Protein AF-A0AAF0ZXJ7-F1 (afdb_monomer_lite)

Sequence (71 aa):
MCQSTSESINHLMLHCPITDMLWKIFISLIDIVWTMARKIIEVLLSWEKASTRLTQKDGWRFVPACIWWTI

Organism: Solanum verrucosum (NCBI:txid315347)

Radius of gyration: 12.11 Å; chains: 1; bounding box: 24×20×38 Å

Structure (mmCIF, N/CA/C/O backbone):
data_AF-A0AAF0ZXJ7-F1
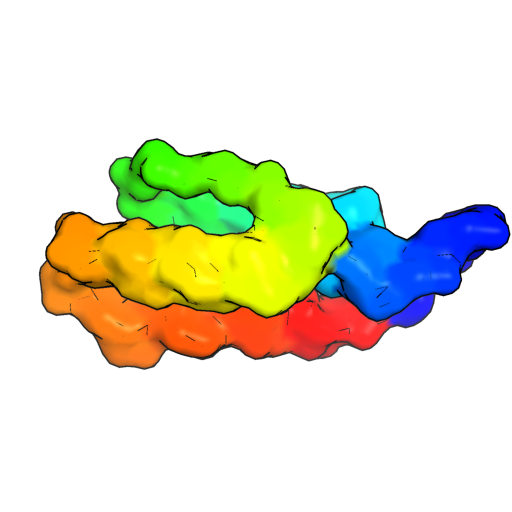#
_entry.id   AF-A0AAF0ZXJ7-F1
#
loop_
_atom_site.group_PDB
_atom_site.id
_atom_site.type_symbol
_atom_site.label_atom_id
_atom_site.label_alt_id
_atom_site.label_comp_id
_atom_site.label_asym_id
_atom_site.label_entity_id
_atom_site.label_seq_id
_atom_site.pdbx_PDB_ins_code
_atom_site.Cartn_x
_atom_site.Cartn_y
_atom_site.Cartn_z
_atom_site.occupancy
_atom_site.B_iso_or_equiv
_atom_site.auth_seq_id
_atom_site.auth_comp_id
_atom_site.auth_asym_id
_atom_site.auth_atom_id
_atom_site.pdbx_PDB_model_num
ATOM 1 N N . MET A 1 1 ? 12.096 -5.007 -10.794 1.00 74.19 1 MET A N 1
ATOM 2 C CA . MET A 1 1 ? 11.523 -4.553 -12.093 1.00 74.19 1 MET A CA 1
ATOM 3 C C . MET A 1 1 ? 10.632 -5.648 -12.669 1.00 74.19 1 MET A C 1
ATOM 5 O O . MET A 1 1 ? 10.957 -6.817 -12.494 1.00 74.19 1 MET A O 1
ATOM 9 N N . CYS A 1 2 ? 9.521 -5.302 -13.325 1.00 83.81 2 CYS A N 1
ATOM 10 C CA . CYS A 1 2 ? 8.504 -6.260 -13.785 1.00 83.81 2 CYS A CA 1
ATOM 11 C C . CYS A 1 2 ? 8.501 -6.529 -15.298 1.00 83.81 2 CYS A C 1
ATOM 13 O O . CYS A 1 2 ? 7.585 -7.177 -15.798 1.00 83.81 2 CYS A O 1
ATOM 15 N N . GLN A 1 3 ? 9.519 -6.037 -16.006 1.00 83.81 3 GLN A N 1
ATOM 16 C CA . GLN A 1 3 ? 9.768 -6.220 -17.439 1.00 83.81 3 GLN A CA 1
ATOM 17 C C . GLN A 1 3 ? 8.620 -5.728 -18.334 1.00 83.81 3 GLN A C 1
ATOM 19 O O . GLN A 1 3 ? 8.401 -6.241 -19.429 1.00 83.81 3 GLN A O 1
ATOM 24 N N . SER A 1 4 ? 7.879 -4.719 -17.871 1.00 82.94 4 SER A N 1
ATOM 25 C CA . SER A 1 4 ? 6.822 -4.083 -18.660 1.00 82.94 4 SER A CA 1
ATOM 26 C C . SER A 1 4 ? 7.413 -3.035 -19.605 1.00 82.94 4 SER A C 1
ATOM 28 O O . SER A 1 4 ? 8.398 -2.374 -19.287 1.00 82.94 4 SER A O 1
ATOM 30 N N . THR A 1 5 ? 6.796 -2.820 -20.766 1.00 78.00 5 THR A N 1
ATOM 31 C CA . THR A 1 5 ? 7.261 -1.840 -21.766 1.00 78.00 5 THR A CA 1
ATOM 32 C C . THR A 1 5 ? 7.177 -0.387 -21.280 1.00 78.00 5 THR A C 1
ATOM 34 O O . THR A 1 5 ? 7.801 0.493 -21.867 1.00 78.00 5 THR A O 1
ATOM 37 N N . SER A 1 6 ? 6.406 -0.114 -20.220 1.00 78.81 6 SER A N 1
ATOM 38 C CA . SER A 1 6 ? 6.240 1.217 -19.623 1.00 78.81 6 SER A CA 1
ATOM 39 C C . SER A 1 6 ? 6.388 1.151 -18.102 1.00 78.81 6 SER A C 1
ATOM 41 O O . SER A 1 6 ? 5.425 1.272 -17.341 1.00 78.81 6 SER A O 1
ATOM 43 N N . GLU A 1 7 ? 7.617 0.930 -17.641 1.00 85.94 7 GLU A N 1
ATOM 44 C CA . GLU A 1 7 ? 7.928 1.016 -16.218 1.00 85.94 7 GLU A CA 1
ATOM 45 C C . GLU A 1 7 ? 8.052 2.477 -15.774 1.00 85.94 7 GLU A C 1
ATOM 47 O O . GLU A 1 7 ? 8.813 3.277 -16.309 1.00 85.94 7 GLU A O 1
ATOM 52 N N . SER A 1 8 ? 7.288 2.818 -14.745 1.00 91.00 8 SER A N 1
ATOM 53 C CA . SER A 1 8 ? 7.443 4.036 -13.958 1.00 91.00 8 SER A CA 1
ATOM 54 C C . SER A 1 8 ? 7.392 3.653 -12.487 1.00 91.00 8 SER A C 1
ATOM 56 O O . SER A 1 8 ? 6.899 2.576 -12.152 1.00 91.00 8 SER A O 1
ATOM 58 N N . ILE A 1 9 ? 7.836 4.536 -11.590 1.00 90.00 9 ILE A N 1
ATOM 59 C CA . ILE A 1 9 ? 7.760 4.269 -10.145 1.00 90.00 9 ILE A CA 1
ATOM 60 C C . ILE A 1 9 ? 6.306 3.968 -9.742 1.00 90.00 9 ILE A C 1
ATOM 62 O O . ILE A 1 9 ? 6.052 2.981 -9.064 1.00 90.00 9 ILE A O 1
ATOM 66 N N . ASN A 1 10 ? 5.332 4.742 -10.239 1.00 91.38 10 ASN A N 1
ATOM 67 C CA . ASN A 1 10 ? 3.914 4.473 -9.974 1.00 91.38 10 ASN A CA 1
ATOM 68 C C . ASN A 1 10 ? 3.463 3.118 -10.543 1.00 91.38 10 ASN A C 1
ATOM 70 O O . ASN A 1 10 ? 2.723 2.405 -9.876 1.00 91.38 10 ASN A O 1
ATOM 74 N N . HIS A 1 11 ? 3.923 2.735 -11.740 1.00 90.94 11 HIS A N 1
ATOM 75 C CA . HIS A 1 11 ? 3.617 1.413 -12.286 1.00 90.94 11 HIS A CA 1
ATOM 76 C C . HIS A 1 11 ? 4.191 0.306 -11.400 1.00 90.94 11 HIS A C 1
ATOM 78 O O . HIS A 1 11 ? 3.436 -0.523 -10.914 1.00 90.94 11 HIS A O 1
ATOM 84 N N . LEU A 1 12 ? 5.494 0.325 -11.125 1.00 91.56 12 LEU A N 1
ATOM 85 C CA . LEU A 1 12 ? 6.167 -0.700 -10.328 1.00 91.56 12 LEU A CA 1
ATOM 86 C C . LEU A 1 12 ? 5.543 -0.843 -8.935 1.00 91.56 12 LEU A C 1
ATOM 88 O O . LEU A 1 12 ? 5.257 -1.946 -8.491 1.00 91.56 12 LEU A O 1
ATOM 92 N N . MET A 1 13 ? 5.264 0.270 -8.267 1.00 91.31 13 MET A N 1
ATOM 93 C CA . MET A 1 13 ? 4.822 0.267 -6.872 1.00 91.31 13 MET A CA 1
ATOM 94 C C . MET A 1 13 ? 3.324 -0.031 -6.697 1.00 91.31 13 MET A C 1
ATOM 96 O O . MET A 1 13 ? 2.914 -0.462 -5.616 1.00 91.31 13 MET A O 1
ATOM 100 N N . LEU A 1 14 ? 2.499 0.215 -7.723 1.00 91.56 14 LEU A N 1
ATOM 101 C CA . LEU A 1 14 ? 1.033 0.154 -7.607 1.00 91.56 14 LEU A CA 1
ATOM 102 C C . LEU A 1 14 ? 0.354 -0.785 -8.608 1.00 91.56 14 LEU A C 1
ATOM 104 O O . LEU A 1 14 ? -0.670 -1.374 -8.283 1.00 91.56 14 LEU A O 1
ATOM 108 N N . HIS A 1 15 ? 0.868 -0.869 -9.834 1.00 90.00 15 HIS A N 1
ATOM 109 C CA . HIS A 1 15 ? 0.166 -1.475 -10.973 1.00 90.00 15 HIS A CA 1
ATOM 110 C C . HIS A 1 15 ? 0.914 -2.647 -11.610 1.00 90.00 15 HIS A C 1
ATOM 112 O O . HIS A 1 15 ? 0.380 -3.285 -12.517 1.00 90.00 15 HIS A O 1
ATOM 118 N N . CYS A 1 16 ? 2.143 -2.931 -11.179 1.00 91.56 16 CYS A N 1
ATOM 119 C CA . CYS A 1 16 ? 2.826 -4.144 -11.580 1.00 91.56 16 CYS A CA 1
ATOM 120 C C . CYS A 1 16 ? 1.984 -5.340 -11.101 1.00 91.56 16 CYS A C 1
ATOM 122 O O . CYS A 1 16 ? 1.483 -5.308 -9.977 1.00 91.56 16 CYS A O 1
ATOM 124 N N . PRO A 1 17 ? 1.848 -6.411 -11.906 1.00 90.69 17 PRO A N 1
ATOM 125 C CA . PRO A 1 17 ? 1.060 -7.582 -11.524 1.00 90.69 17 PRO A CA 1
ATOM 126 C C . PRO A 1 17 ? 1.394 -8.146 -10.134 1.00 90.69 17 PRO A C 1
ATOM 128 O O . PRO A 1 17 ? 0.492 -8.569 -9.417 1.00 90.69 17 PRO A O 1
ATOM 131 N N . ILE A 1 18 ? 2.672 -8.113 -9.736 1.00 91.00 18 ILE A N 1
ATOM 132 C CA . ILE A 1 18 ? 3.129 -8.600 -8.427 1.00 91.00 18 ILE A CA 1
ATOM 133 C C . ILE A 1 18 ? 2.641 -7.676 -7.304 1.00 91.00 18 ILE A C 1
ATOM 135 O O . ILE A 1 18 ? 2.001 -8.140 -6.362 1.00 91.00 18 ILE A O 1
ATOM 139 N N . THR A 1 19 ? 2.896 -6.368 -7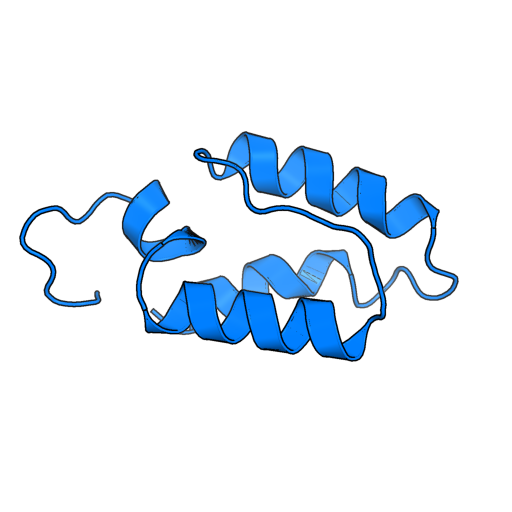.397 1.00 92.88 19 THR A N 1
ATOM 140 C CA . THR A 1 19 ? 2.479 -5.414 -6.358 1.00 92.88 19 THR A CA 1
ATOM 141 C C . THR A 1 19 ? 0.964 -5.268 -6.286 1.00 92.88 19 THR A C 1
ATOM 143 O O . THR A 1 19 ? 0.424 -5.261 -5.184 1.00 92.88 19 THR A O 1
ATOM 146 N N . ASP A 1 20 ? 0.259 -5.231 -7.419 1.00 91.75 20 ASP A N 1
ATOM 147 C CA . ASP A 1 20 ? -1.210 -5.204 -7.473 1.00 91.75 20 ASP A CA 1
ATOM 148 C C . ASP A 1 20 ? -1.829 -6.439 -6.792 1.00 91.75 20 ASP A C 1
ATOM 150 O O . ASP A 1 20 ? -2.768 -6.313 -6.002 1.00 91.75 20 ASP A O 1
ATOM 154 N N . MET A 1 21 ? -1.262 -7.630 -7.019 1.00 93.38 21 MET A N 1
ATOM 155 C CA . MET A 1 21 ? -1.682 -8.853 -6.330 1.00 93.38 21 MET A CA 1
ATOM 156 C C . MET A 1 21 ? -1.449 -8.765 -4.819 1.00 93.38 21 MET A C 1
ATOM 158 O O . MET A 1 21 ? -2.349 -9.090 -4.044 1.00 93.38 21 MET A O 1
ATOM 162 N N . LEU A 1 22 ? -0.274 -8.300 -4.384 1.00 93.75 22 LEU A N 1
ATOM 163 C CA . LEU A 1 22 ? 0.035 -8.147 -2.961 1.00 93.75 22 LEU A CA 1
ATOM 164 C C . LEU A 1 22 ? -0.920 -7.165 -2.278 1.00 93.75 22 LEU A C 1
ATOM 166 O O . LEU A 1 22 ? -1.460 -7.479 -1.218 1.00 93.75 22 LEU A O 1
ATOM 170 N N . TRP A 1 23 ? -1.198 -6.018 -2.902 1.00 92.75 23 TRP A N 1
ATOM 171 C CA . TRP A 1 23 ? -2.183 -5.061 -2.398 1.00 92.75 23 TRP A CA 1
ATOM 172 C C . TRP A 1 23 ? -3.555 -5.706 -2.207 1.00 92.75 23 TRP A C 1
ATOM 174 O O . TRP A 1 23 ? -4.141 -5.579 -1.133 1.00 92.75 23 TRP A O 1
ATOM 184 N N . LYS A 1 24 ? -4.048 -6.450 -3.204 1.00 91.50 24 LYS A N 1
ATOM 185 C CA . LYS A 1 24 ? -5.330 -7.167 -3.115 1.00 91.50 24 LYS A CA 1
ATOM 186 C C . LYS A 1 24 ? -5.355 -8.173 -1.965 1.00 91.50 24 LYS A C 1
ATOM 188 O O . LYS A 1 24 ? -6.347 -8.221 -1.241 1.00 91.50 24 LYS A O 1
ATOM 193 N N . ILE A 1 25 ? -4.269 -8.922 -1.758 1.00 91.44 25 ILE A N 1
ATOM 194 C CA . ILE A 1 25 ? -4.140 -9.856 -0.631 1.00 91.44 25 ILE A CA 1
ATOM 195 C C . ILE A 1 25 ? -4.251 -9.097 0.696 1.00 91.44 25 ILE A C 1
ATOM 197 O O . ILE A 1 25 ? -5.118 -9.424 1.502 1.00 91.44 25 ILE A O 1
ATOM 201 N N . PHE A 1 26 ? -3.453 -8.047 0.911 1.00 89.44 26 PHE A N 1
ATOM 202 C CA . PHE A 1 26 ? -3.492 -7.276 2.160 1.00 89.44 26 PHE A CA 1
ATOM 203 C C . PHE A 1 26 ? -4.861 -6.647 2.434 1.00 89.44 26 PHE A C 1
ATOM 205 O O . PHE A 1 26 ? -5.347 -6.714 3.559 1.00 89.44 26 PHE A O 1
ATOM 212 N N . ILE A 1 27 ? -5.512 -6.078 1.418 1.00 88.31 27 ILE A N 1
ATOM 213 C CA . ILE A 1 27 ? -6.856 -5.498 1.561 1.00 88.31 27 ILE A CA 1
ATOM 214 C C . ILE A 1 27 ? -7.866 -6.581 1.954 1.00 88.31 27 ILE A C 1
ATOM 216 O O . ILE A 1 27 ? -8.655 -6.366 2.870 1.00 88.31 27 ILE A O 1
ATOM 220 N N . SER A 1 28 ? -7.807 -7.753 1.307 1.00 88.50 28 SER A N 1
ATOM 221 C CA . SER A 1 28 ? -8.702 -8.879 1.605 1.00 88.50 28 SER A CA 1
ATOM 222 C C . SER A 1 28 ? -8.521 -9.437 3.018 1.00 88.50 28 SER A C 1
ATOM 224 O O . SER A 1 28 ? -9.480 -9.917 3.611 1.00 88.50 28 SER A O 1
ATOM 226 N N . LEU A 1 29 ? -7.309 -9.338 3.575 1.00 87.12 29 LEU A N 1
ATOM 227 C CA . LEU A 1 29 ? -7.004 -9.795 4.930 1.00 87.12 29 LEU A CA 1
ATOM 228 C C . LEU A 1 29 ? -7.526 -8.845 6.013 1.00 87.12 29 LEU A C 1
ATOM 230 O O . LEU A 1 29 ? -7.762 -9.288 7.134 1.00 87.12 29 LEU A O 1
ATOM 234 N N . ILE A 1 30 ? -7.659 -7.551 5.709 1.00 80.62 30 ILE A N 1
ATOM 235 C CA . ILE A 1 30 ? -7.913 -6.512 6.722 1.00 80.62 30 ILE A CA 1
ATOM 236 C C . ILE A 1 30 ? -9.359 -5.968 6.647 1.00 80.62 30 ILE A C 1
ATOM 238 O O . ILE A 1 30 ? -9.715 -5.072 7.404 1.00 80.62 30 ILE A O 1
ATOM 242 N N . ASP A 1 31 ? -10.209 -6.533 5.780 1.00 79.94 31 ASP A N 1
ATOM 243 C CA . ASP A 1 31 ? -11.633 -6.180 5.592 1.00 79.94 31 ASP A CA 1
ATOM 244 C C . ASP A 1 31 ? -11.899 -4.660 5.575 1.00 79.94 31 ASP A C 1
ATOM 246 O O . ASP A 1 31 ? -12.808 -4.120 6.209 1.00 79.94 31 ASP A O 1
ATOM 250 N N . ILE A 1 32 ? -11.036 -3.934 4.859 1.00 83.06 32 ILE A N 1
ATOM 251 C CA . ILE A 1 32 ? -11.160 -2.489 4.659 1.00 83.06 32 ILE A CA 1
ATOM 252 C C . ILE A 1 32 ? -11.804 -2.196 3.307 1.00 83.06 32 ILE A C 1
ATOM 254 O O . ILE A 1 32 ? -11.513 -2.830 2.293 1.00 83.06 32 ILE A O 1
ATOM 258 N N . VAL A 1 33 ? -12.582 -1.119 3.257 1.00 80.88 33 VAL A N 1
ATOM 259 C CA . VAL A 1 33 ? -12.969 -0.501 1.987 1.00 80.88 33 VAL A CA 1
ATOM 260 C C . VAL A 1 33 ? -11.888 0.513 1.607 1.00 80.88 33 VAL A C 1
ATOM 262 O O . VAL A 1 33 ? -11.903 1.657 2.066 1.00 80.88 33 VAL A O 1
ATOM 265 N N . TRP A 1 34 ? -10.918 0.079 0.799 1.00 88.31 34 TRP A N 1
ATOM 266 C CA . TRP A 1 34 ? -9.852 0.924 0.251 1.00 88.31 34 TRP A CA 1
ATOM 267 C C . TRP A 1 34 ? -9.660 0.660 -1.245 1.00 88.31 34 TRP A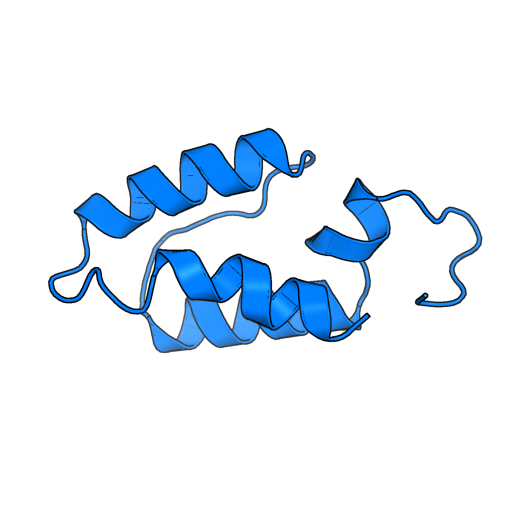 C 1
ATOM 269 O O . TRP A 1 34 ? -9.758 -0.475 -1.707 1.00 88.31 34 TRP A O 1
ATOM 279 N N . THR A 1 35 ? -9.379 1.716 -2.005 1.00 86.44 35 THR A N 1
ATOM 280 C CA . THR A 1 35 ? -9.224 1.666 -3.464 1.00 86.44 35 THR A CA 1
ATOM 281 C C . THR A 1 35 ? -7.870 2.214 -3.884 1.00 86.44 35 THR A C 1
ATOM 283 O O . THR A 1 35 ? -7.466 3.283 -3.426 1.00 86.44 35 THR A O 1
ATOM 286 N N . MET A 1 36 ? -7.216 1.521 -4.817 1.00 91.25 36 MET A N 1
ATOM 287 C CA . MET A 1 36 ? -5.922 1.917 -5.369 1.00 91.25 36 MET A CA 1
ATOM 288 C C . MET A 1 36 ? -6.002 3.265 -6.102 1.00 91.25 36 MET A C 1
ATOM 290 O O . MET A 1 36 ? -6.809 3.433 -7.018 1.00 91.25 36 MET A O 1
ATOM 294 N N . ALA A 1 37 ? -5.137 4.212 -5.731 1.00 91.94 37 ALA A N 1
ATOM 295 C CA . ALA A 1 37 ? -4.970 5.476 -6.451 1.00 91.94 37 ALA A CA 1
ATOM 296 C C . ALA A 1 37 ? -3.915 5.353 -7.569 1.00 91.94 37 ALA A C 1
ATOM 298 O O . ALA A 1 37 ? -3.207 4.354 -7.665 1.00 91.94 37 ALA A O 1
ATOM 299 N N . ARG A 1 38 ? -3.793 6.373 -8.430 1.00 89.56 38 ARG A N 1
ATOM 300 C CA . ARG A 1 38 ? -2.843 6.354 -9.566 1.00 89.56 38 ARG A CA 1
ATOM 301 C C . ARG A 1 38 ? -1.422 6.764 -9.192 1.00 89.56 38 ARG A C 1
ATOM 303 O O . ARG A 1 38 ? -0.483 6.472 -9.929 1.00 89.5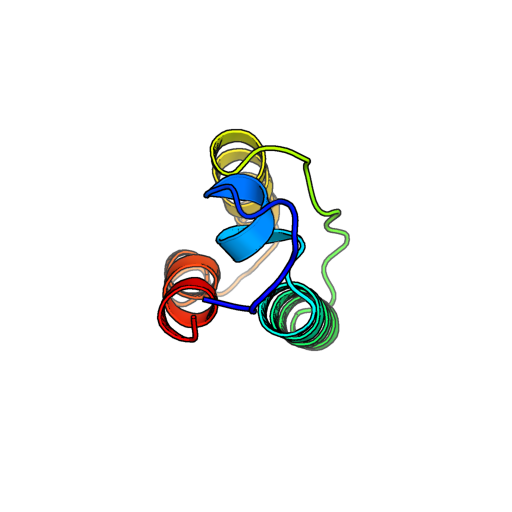6 38 ARG A O 1
ATOM 310 N N . LYS A 1 39 ? -1.266 7.513 -8.099 1.00 92.44 39 LYS A N 1
ATOM 311 C CA . LYS A 1 39 ? 0.027 8.034 -7.649 1.00 92.44 39 LYS A CA 1
ATOM 312 C C . LYS A 1 39 ? 0.365 7.507 -6.270 1.00 92.44 39 LYS A C 1
ATOM 314 O O . LYS A 1 39 ? -0.493 7.451 -5.393 1.00 92.44 39 LYS A O 1
ATOM 319 N N . ILE A 1 40 ? 1.647 7.232 -6.052 1.00 91.81 40 ILE A N 1
ATOM 320 C CA . ILE A 1 40 ? 2.159 6.726 -4.771 1.00 91.81 40 ILE A CA 1
ATOM 321 C C . ILE A 1 40 ? 1.799 7.656 -3.610 1.00 91.81 40 ILE A C 1
ATOM 323 O O . ILE A 1 40 ? 1.387 7.194 -2.552 1.00 91.81 40 ILE A O 1
ATOM 327 N N . ILE A 1 41 ? 1.888 8.972 -3.816 1.00 92.62 41 ILE A N 1
ATOM 328 C CA . ILE A 1 41 ? 1.562 9.955 -2.773 1.00 92.62 41 ILE A CA 1
ATOM 329 C C . ILE A 1 41 ? 0.075 9.872 -2.384 1.00 92.62 41 ILE A C 1
ATOM 331 O O . ILE A 1 41 ? -0.261 9.914 -1.205 1.00 92.62 41 ILE A O 1
ATOM 335 N N . GLU A 1 42 ? -0.821 9.701 -3.358 1.00 94.25 42 GLU A N 1
ATOM 336 C CA . GLU A 1 42 ? -2.262 9.554 -3.110 1.00 94.25 42 GLU A CA 1
ATOM 337 C C . GLU A 1 42 ? -2.575 8.228 -2.398 1.00 94.25 42 GLU A C 1
ATOM 339 O O . GLU A 1 42 ? -3.430 8.181 -1.509 1.00 94.25 42 GLU A O 1
ATOM 344 N N . VAL A 1 43 ? -1.844 7.162 -2.739 1.00 92.94 43 VAL A N 1
ATOM 345 C CA . VAL A 1 43 ? -1.906 5.870 -2.043 1.00 92.94 43 VAL A CA 1
ATOM 346 C C . VAL A 1 43 ? -1.489 6.026 -0.587 1.00 92.94 43 VAL A C 1
ATOM 348 O O . VAL A 1 43 ? -2.264 5.656 0.284 1.00 92.94 43 VAL A O 1
ATOM 351 N N . LEU A 1 44 ? -0.346 6.650 -0.292 1.00 91.38 44 LEU A N 1
ATOM 352 C CA . LEU A 1 44 ? 0.115 6.854 1.087 1.00 91.38 44 LEU A CA 1
ATOM 353 C C . LEU A 1 44 ? -0.884 7.666 1.921 1.00 91.38 44 LEU A C 1
ATOM 355 O O . LEU A 1 44 ? -1.223 7.269 3.035 1.00 91.38 44 LEU A O 1
ATOM 359 N N . LEU A 1 45 ? -1.408 8.761 1.363 1.00 91.44 45 LEU A N 1
ATOM 360 C CA . LEU A 1 45 ? -2.385 9.615 2.046 1.00 91.44 45 LEU A CA 1
ATOM 361 C C . LEU A 1 45 ? -3.718 8.898 2.296 1.00 91.44 45 LEU A C 1
ATOM 363 O O . LEU A 1 45 ? -4.306 9.030 3.369 1.00 91.44 45 LEU A O 1
ATOM 367 N N . SER A 1 46 ? -4.232 8.162 1.307 1.00 90.56 46 SER A N 1
ATOM 368 C CA . SER A 1 46 ? -5.490 7.416 1.454 1.00 90.56 46 SER A CA 1
ATOM 369 C C . SER A 1 46 ? -5.335 6.197 2.364 1.00 90.56 46 SER A C 1
ATOM 371 O O . SER A 1 46 ? -6.240 5.906 3.145 1.00 90.56 46 SER A O 1
ATOM 373 N N . TRP A 1 47 ? -4.181 5.531 2.319 1.00 89.88 47 TRP A N 1
ATOM 374 C CA . TRP A 1 47 ? -3.833 4.412 3.187 1.00 89.88 47 TRP A CA 1
ATOM 375 C C . TRP A 1 47 ? -3.757 4.862 4.644 1.00 89.88 47 TRP A C 1
ATOM 377 O O . TRP A 1 47 ? -4.414 4.282 5.504 1.00 89.88 47 TRP A O 1
ATOM 387 N N . GLU A 1 48 ? -3.045 5.950 4.944 1.00 87.00 48 GLU A N 1
ATOM 388 C CA . GLU A 1 48 ? -2.973 6.498 6.306 1.00 87.00 48 GLU A CA 1
ATOM 389 C C . GLU A 1 48 ? -4.363 6.864 6.853 1.00 87.00 48 GLU A C 1
ATOM 391 O O . GLU A 1 48 ? -4.680 6.550 8.004 1.00 87.00 48 GLU A O 1
ATOM 396 N N . LYS A 1 49 ? -5.238 7.428 6.008 1.00 86.44 49 LYS A N 1
ATOM 397 C CA . LYS A 1 49 ? -6.640 7.698 6.365 1.00 86.44 49 LYS A CA 1
ATOM 398 C C . LYS A 1 49 ? -7.438 6.421 6.619 1.00 86.44 49 LYS A C 1
ATOM 400 O O . LYS A 1 49 ? -8.222 6.393 7.563 1.00 86.44 49 LYS A O 1
ATOM 405 N N . ALA A 1 50 ? -7.237 5.365 5.835 1.00 84.94 50 ALA A N 1
ATOM 406 C CA . ALA A 1 50 ? -7.894 4.078 6.063 1.00 84.94 50 ALA A CA 1
ATOM 407 C C . ALA A 1 50 ? -7.482 3.437 7.407 1.00 84.94 50 ALA A C 1
ATOM 409 O O . ALA A 1 50 ? -8.330 2.834 8.063 1.00 84.94 50 ALA A O 1
ATOM 410 N N . SER A 1 51 ? -6.258 3.692 7.898 1.00 77.94 51 SER A N 1
ATOM 411 C CA . SER A 1 51 ? -5.790 3.248 9.229 1.00 77.94 51 SER A CA 1
ATOM 412 C C . SER A 1 51 ? -6.644 3.747 10.392 1.00 77.94 51 SER A C 1
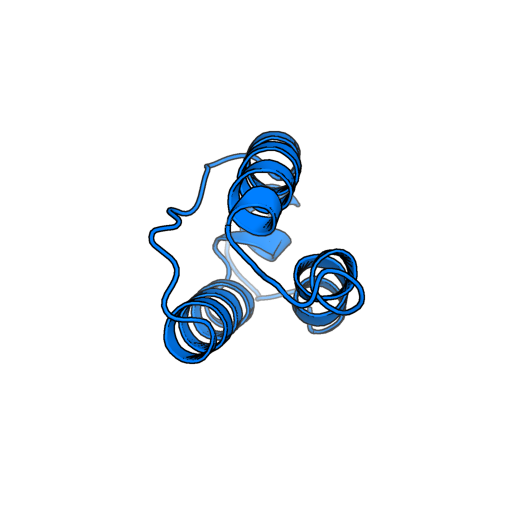ATOM 414 O O . SER A 1 51 ? -6.699 3.116 11.445 1.00 77.94 51 SER A O 1
ATOM 416 N N . THR A 1 52 ? -7.317 4.891 10.227 1.00 69.12 52 THR A N 1
ATOM 417 C CA . THR A 1 52 ? -8.137 5.484 11.294 1.00 69.12 52 THR A CA 1
ATOM 418 C C . THR A 1 52 ? -9.306 4.588 11.696 1.00 69.12 52 THR A C 1
ATOM 420 O O . THR A 1 52 ? -9.822 4.733 12.801 1.00 69.12 52 THR A O 1
ATOM 423 N N . ARG A 1 53 ? -9.687 3.643 10.828 1.00 68.31 53 ARG A N 1
ATOM 424 C CA . ARG A 1 53 ? -10.745 2.655 11.059 1.00 68.31 53 ARG A CA 1
ATOM 425 C C . ARG A 1 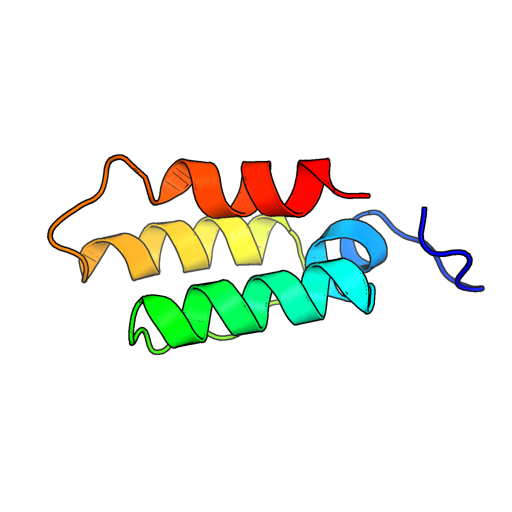53 ? -10.249 1.381 11.750 1.00 68.31 53 ARG A C 1
ATOM 427 O O . ARG A 1 53 ? -11.074 0.557 12.124 1.00 68.31 53 ARG A O 1
ATOM 434 N N . LEU A 1 54 ? -8.937 1.213 11.921 1.00 72.69 54 LEU A N 1
ATOM 435 C CA . LEU A 1 54 ? -8.335 0.002 12.475 1.00 72.69 54 LEU A CA 1
ATOM 436 C C . LEU A 1 54 ? -7.893 0.197 13.924 1.00 72.69 54 LEU A C 1
ATOM 438 O O . LEU A 1 54 ? -7.347 1.234 14.304 1.00 72.69 54 LEU A O 1
ATOM 442 N N . THR A 1 55 ? -8.111 -0.840 14.730 1.00 69.06 55 THR A N 1
ATOM 443 C CA . THR A 1 55 ? -7.728 -0.888 16.147 1.00 69.06 55 THR A CA 1
ATOM 444 C C . THR A 1 55 ? -6.224 -1.103 16.336 1.00 69.06 55 THR A C 1
ATOM 446 O O . THR A 1 55 ? -5.655 -0.569 17.284 1.00 69.06 55 THR A O 1
ATOM 449 N N . GLN A 1 56 ? -5.561 -1.818 15.418 1.00 68.81 56 GLN A N 1
ATOM 450 C CA . GLN A 1 56 ? -4.108 -2.030 15.408 1.00 68.81 56 GLN A CA 1
ATOM 451 C C . GLN A 1 56 ? -3.439 -1.172 14.331 1.00 68.81 56 GLN A C 1
ATOM 453 O O . GLN A 1 56 ? -3.541 -1.453 13.138 1.00 68.81 56 GLN A O 1
ATOM 458 N N . LYS A 1 57 ? -2.738 -0.118 14.759 1.00 70.19 57 LYS A N 1
ATOM 459 C CA . LYS A 1 57 ? -2.077 0.841 13.856 1.00 70.19 57 LYS A CA 1
ATOM 460 C C . LYS A 1 57 ? -0.611 0.521 13.577 1.00 70.19 57 LYS A C 1
ATOM 462 O O . LYS A 1 57 ? -0.081 0.988 12.570 1.00 70.19 57 LYS A O 1
ATOM 467 N N . ASP A 1 58 ? 0.025 -0.285 14.424 1.00 73.62 58 ASP A N 1
ATOM 468 C CA . ASP A 1 58 ? 1.481 -0.456 14.413 1.00 73.62 58 ASP A CA 1
ATOM 469 C C . ASP A 1 58 ? 1.984 -1.113 13.124 1.00 73.62 58 ASP A C 1
ATOM 471 O O . ASP A 1 58 ? 2.958 -0.651 12.542 1.00 73.62 58 ASP A O 1
ATOM 475 N N . GLY A 1 59 ? 1.273 -2.118 12.603 1.00 77.88 59 GLY A N 1
ATOM 476 C CA . GLY A 1 59 ? 1.620 -2.782 11.339 1.00 77.88 59 GLY A CA 1
ATOM 477 C C . GLY A 1 59 ? 1.222 -2.004 10.080 1.00 77.88 59 GLY A C 1
ATOM 478 O O . GLY A 1 59 ? 1.741 -2.254 8.993 1.00 77.88 59 GLY A O 1
ATOM 479 N N . TRP A 1 60 ? 0.308 -1.040 10.200 1.00 84.88 60 TRP A N 1
ATOM 480 C CA . TRP A 1 60 ? -0.374 -0.460 9.046 1.00 84.88 60 TRP A CA 1
ATOM 481 C C . TRP A 1 60 ? 0.548 0.344 8.131 1.00 84.88 60 TRP A C 1
ATOM 483 O O . TRP A 1 60 ? 0.474 0.245 6.905 1.00 84.88 60 TRP A O 1
ATOM 493 N N . ARG A 1 61 ? 1.448 1.132 8.727 1.00 84.69 61 ARG A N 1
ATOM 494 C CA . ARG A 1 61 ? 2.402 1.964 7.978 1.00 84.69 61 ARG A CA 1
ATOM 495 C C . ARG A 1 61 ? 3.484 1.130 7.291 1.00 84.69 61 ARG A C 1
ATOM 497 O O . ARG A 1 61 ? 4.114 1.625 6.363 1.00 84.69 61 ARG A O 1
ATOM 504 N N . PHE A 1 62 ? 3.674 -0.120 7.714 1.00 88.94 62 PHE A N 1
ATOM 505 C CA . PHE A 1 62 ? 4.656 -1.019 7.118 1.00 88.94 62 PHE A CA 1
ATOM 506 C C . PHE A 1 62 ? 4.132 -1.728 5.874 1.00 88.94 62 PHE A C 1
ATOM 508 O O . PHE A 1 62 ? 4.938 -2.055 5.013 1.00 88.94 62 PHE A O 1
ATOM 515 N N . VAL A 1 63 ? 2.814 -1.902 5.718 1.00 90.56 63 VAL A N 1
ATOM 516 C CA . VAL A 1 63 ? 2.236 -2.618 4.564 1.00 90.56 63 VAL A CA 1
ATOM 517 C C . VAL A 1 63 ? 2.732 -2.079 3.212 1.00 90.56 63 VAL A C 1
ATOM 519 O O . VAL A 1 63 ? 3.259 -2.881 2.439 1.00 90.56 63 VAL A O 1
ATOM 522 N N . PRO A 1 64 ? 2.677 -0.760 2.916 1.00 91.56 64 PRO A N 1
ATOM 523 C CA . PRO A 1 64 ? 3.184 -0.247 1.644 1.00 91.56 64 PRO A CA 1
ATOM 524 C C . PRO A 1 64 ? 4.681 -0.536 1.468 1.00 91.56 64 PRO A C 1
ATOM 526 O O . PRO A 1 64 ? 5.106 -0.956 0.397 1.00 91.56 64 PRO A O 1
ATOM 529 N N . ALA A 1 65 ? 5.474 -0.384 2.536 1.00 91.06 65 ALA A N 1
ATOM 530 C CA . ALA A 1 65 ? 6.911 -0.648 2.508 1.00 91.06 65 ALA A CA 1
ATOM 531 C C . ALA A 1 65 ? 7.226 -2.133 2.259 1.00 91.06 65 ALA A C 1
ATOM 533 O O . ALA A 1 65 ? 8.110 -2.437 1.465 1.00 91.06 65 ALA A O 1
ATOM 534 N N . CYS A 1 66 ? 6.484 -3.054 2.881 1.00 90.81 66 CYS A N 1
ATOM 535 C CA . CYS A 1 66 ? 6.620 -4.494 2.664 1.00 90.81 66 CYS A CA 1
ATOM 536 C C . CYS A 1 66 ? 6.296 -4.884 1.220 1.00 90.81 66 CYS A C 1
ATOM 538 O O . CYS A 1 66 ? 7.025 -5.673 0.631 1.00 90.81 66 CYS A O 1
ATOM 540 N N . ILE A 1 67 ? 5.232 -4.318 0.641 1.00 92.25 67 ILE A N 1
ATOM 541 C CA . ILE A 1 67 ? 4.832 -4.579 -0.747 1.00 92.25 67 ILE A CA 1
ATOM 542 C C . ILE A 1 67 ? 5.896 -4.056 -1.717 1.00 92.25 67 ILE A C 1
ATOM 544 O O . ILE A 1 67 ? 6.319 -4.769 -2.624 1.00 92.25 67 ILE A O 1
ATOM 548 N N . TRP A 1 68 ? 6.368 -2.829 -1.513 1.00 90.69 68 TRP A N 1
ATOM 549 C CA . TRP A 1 68 ? 7.344 -2.190 -2.396 1.00 90.69 68 TRP A CA 1
ATOM 550 C C . TRP A 1 68 ? 8.732 -2.812 -2.335 1.00 90.69 68 TRP A C 1
ATOM 552 O O . TRP A 1 68 ? 9.460 -2.735 -3.319 1.00 90.69 68 TRP A O 1
ATOM 562 N N . TRP A 1 69 ? 9.076 -3.491 -1.239 1.00 89.06 69 TRP A N 1
ATOM 563 C CA . TRP A 1 69 ? 10.337 -4.224 -1.137 1.00 89.06 69 TRP A CA 1
ATOM 564 C C . TRP A 1 69 ? 10.387 -5.527 -1.953 1.00 89.06 69 TRP A C 1
ATOM 566 O O . TRP A 1 69 ? 11.420 -6.190 -1.983 1.00 89.06 69 TRP A O 1
ATOM 576 N N . THR A 1 70 ? 9.290 -5.924 -2.602 1.00 84.06 70 THR A N 1
ATOM 577 C CA . THR A 1 70 ? 9.228 -7.172 -3.384 1.00 84.06 70 THR A CA 1
ATOM 578 C C . THR A 1 70 ? 9.634 -7.025 -4.854 1.00 84.06 70 THR A C 1
ATOM 580 O O . THR A 1 70 ? 9.734 -8.038 -5.548 1.00 84.06 70 THR A O 1
ATOM 583 N N . ILE A 1 71 ? 9.857 -5.795 -5.339 1.00 79.81 71 ILE A N 1
ATOM 584 C CA . ILE A 1 71 ? 10.105 -5.468 -6.758 1.00 79.81 71 ILE A CA 1
ATOM 585 C C . ILE A 1 71 ? 11.475 -4.854 -7.009 1.00 79.81 71 ILE A C 1
ATOM 587 O O . ILE A 1 71 ? 11.953 -4.076 -6.161 1.00 79.81 71 ILE A O 1
#

Secondary structure (DSSP, 8-state):
----TT--HHIIIIISHHHHHHHHHHHHHHT------SSHHHHHHHHHHHGGG-S--TTTTHHHHHHHTT-

Foldseek 3Di:
DQPDPDDDPLCLLFPRPQLVVLVVVVCVVQVFDDDGDSDPVVVLVRQQVSLVPDPDNPCSNCSSVVSNVVD

pLDDT: mean 86.38, std 7.02, range [68.31, 94.25]